Protein AF-A0A1Z9GQN2-F1 (afdb_monomer_lite)

Radius of gyration: 32.54 Å; chains: 1; bounding box: 69×33×78 Å

Structure (mmCIF, N/CA/C/O backbone):
data_AF-A0A1Z9GQN2-F1
#
_entry.id   AF-A0A1Z9GQN2-F1
#
loop_
_atom_site.group_PDB
_atom_site.id
_atom_site.type_symbol
_atom_site.label_atom_id
_atom_site.label_alt_id
_atom_site.label_comp_id
_atom_site.label_asym_id
_atom_site.label_entity_id
_atom_site.label_seq_id
_atom_site.pdbx_PDB_ins_code
_atom_site.Cartn_x
_atom_site.Cartn_y
_atom_site.Cartn_z
_atom_site.occupancy
_atom_site.B_iso_or_equiv
_atom_site.auth_seq_id
_atom_site.auth_comp_id
_atom_site.auth_asym_id
_atom_site.auth_atom_id
_atom_site.pdbx_PDB_model_num
ATOM 1 N N . MET A 1 1 ? 30.380 3.928 -48.446 1.00 63.25 1 MET A N 1
ATOM 2 C CA . MET A 1 1 ? 30.522 4.100 -46.981 1.00 63.25 1 MET A CA 1
ATOM 3 C C . MET A 1 1 ? 31.141 2.832 -46.410 1.00 63.25 1 MET A C 1
ATOM 5 O O . MET A 1 1 ? 30.749 1.755 -46.845 1.00 63.25 1 MET A O 1
ATOM 9 N N . ASN A 1 2 ? 32.146 2.929 -45.535 1.00 83.81 2 ASN A N 1
ATOM 10 C CA . ASN A 1 2 ? 32.861 1.745 -45.047 1.00 83.81 2 ASN A CA 1
ATOM 11 C C . ASN A 1 2 ? 31.904 0.855 -44.226 1.00 83.81 2 ASN A C 1
ATOM 13 O O . ASN A 1 2 ? 31.212 1.368 -43.347 1.00 83.81 2 ASN A O 1
ATOM 17 N N . LYS A 1 3 ? 31.834 -0.453 -44.511 1.00 81.75 3 LYS A N 1
ATOM 18 C CA . LYS A 1 3 ? 30.851 -1.373 -43.892 1.00 81.75 3 LYS A CA 1
ATOM 19 C C . LYS A 1 3 ? 30.944 -1.378 -42.358 1.00 81.75 3 LYS A C 1
ATOM 21 O O . LYS A 1 3 ? 29.925 -1.455 -41.682 1.00 81.75 3 LYS A O 1
ATOM 26 N N . ASN A 1 4 ? 32.148 -1.176 -41.823 1.00 88.06 4 ASN A N 1
ATOM 27 C CA . ASN A 1 4 ? 32.402 -1.077 -40.383 1.00 88.06 4 ASN A CA 1
ATOM 28 C C . ASN A 1 4 ? 31.765 0.172 -39.747 1.00 88.06 4 ASN A C 1
ATOM 30 O O . ASN A 1 4 ? 31.286 0.111 -38.621 1.00 88.06 4 ASN A O 1
ATOM 34 N N . ILE A 1 5 ? 31.713 1.292 -40.478 1.00 91.75 5 ILE A N 1
ATOM 35 C CA . ILE A 1 5 ? 31.088 2.538 -40.005 1.00 91.75 5 ILE A CA 1
ATOM 36 C C . ILE A 1 5 ? 29.565 2.372 -39.950 1.00 91.75 5 ILE A C 1
ATOM 38 O O . ILE A 1 5 ? 28.940 2.783 -38.979 1.00 91.75 5 ILE A O 1
ATOM 42 N N . LEU A 1 6 ? 28.971 1.715 -40.954 1.00 91.69 6 LEU A N 1
ATOM 43 C CA . LEU A 1 6 ? 27.537 1.406 -40.961 1.00 91.69 6 LEU A CA 1
ATOM 44 C C . LEU A 1 6 ? 27.148 0.539 -39.749 1.00 91.69 6 LEU A C 1
ATOM 46 O O . LEU A 1 6 ? 26.152 0.811 -39.085 1.00 91.69 6 LEU A O 1
ATOM 50 N N . LEU A 1 7 ? 27.958 -0.477 -39.444 1.00 92.81 7 LEU A N 1
ATOM 51 C CA . LEU A 1 7 ? 27.713 -1.396 -38.333 1.00 92.81 7 LEU A CA 1
ATOM 52 C C . LEU A 1 7 ? 27.804 -0.691 -36.967 1.00 92.81 7 LEU A C 1
ATOM 54 O O . LEU A 1 7 ? 26.961 -0.912 -36.102 1.00 92.81 7 LEU A O 1
ATOM 58 N N . LEU A 1 8 ? 28.769 0.220 -36.804 1.00 93.81 8 LEU A N 1
ATOM 59 C CA . LEU A 1 8 ? 28.894 1.079 -35.620 1.00 93.81 8 LEU A CA 1
ATOM 60 C C . LEU A 1 8 ? 27.665 1.968 -35.405 1.00 93.81 8 LEU A C 1
ATOM 62 O O . LEU A 1 8 ? 27.171 2.059 -34.284 1.00 93.81 8 LEU A O 1
ATOM 66 N N . ILE A 1 9 ? 27.147 2.587 -36.470 1.00 94.00 9 ILE A N 1
ATOM 67 C CA . ILE A 1 9 ? 25.946 3.431 -36.391 1.00 94.00 9 ILE A CA 1
ATOM 68 C C . ILE A 1 9 ? 24.748 2.605 -35.914 1.00 94.00 9 ILE A C 1
ATOM 70 O O . ILE A 1 9 ? 24.045 3.030 -35.003 1.00 94.00 9 ILE A O 1
ATOM 74 N N . ILE A 1 10 ? 24.556 1.401 -36.460 1.00 94.44 10 ILE A N 1
ATOM 75 C CA . ILE A 1 10 ? 23.461 0.505 -36.062 1.00 94.44 10 ILE A CA 1
ATOM 76 C C . ILE A 1 10 ? 23.565 0.134 -34.577 1.00 94.44 10 ILE A C 1
ATOM 78 O O . ILE A 1 10 ? 22.573 0.218 -33.855 1.00 94.44 10 ILE A O 1
ATOM 82 N N . ILE A 1 11 ? 24.760 -0.229 -34.099 1.00 95.25 11 ILE A N 1
ATOM 83 C CA . ILE A 1 11 ? 24.980 -0.575 -32.687 1.00 95.25 11 ILE A CA 1
ATOM 84 C C . ILE A 1 11 ? 24.669 0.618 -31.778 1.00 95.25 11 ILE A C 1
ATOM 86 O O . ILE A 1 11 ? 23.982 0.456 -30.769 1.00 95.25 11 ILE A O 1
ATOM 90 N N . LEU A 1 12 ? 25.124 1.819 -32.143 1.00 94.88 12 LEU A N 1
ATOM 91 C CA . LEU A 1 12 ? 24.858 3.036 -31.374 1.00 94.88 12 LEU A CA 1
ATOM 92 C C . LEU A 1 12 ? 23.367 3.383 -31.349 1.00 94.88 12 LEU A C 1
ATOM 94 O O . LEU A 1 12 ? 22.840 3.727 -30.292 1.00 94.88 12 LEU A O 1
ATOM 98 N N . SER A 1 13 ? 22.672 3.248 -32.480 1.00 92.44 13 SER A N 1
ATOM 99 C CA . SER A 1 13 ? 21.228 3.475 -32.556 1.00 92.44 13 SER A CA 1
ATOM 100 C C . SER A 1 13 ? 20.451 2.488 -31.682 1.00 92.44 13 SER A C 1
ATOM 102 O O . SER A 1 13 ? 19.585 2.910 -30.916 1.00 92.44 13 SER A O 1
ATOM 104 N N . ILE A 1 14 ? 20.789 1.194 -31.731 1.00 95.81 14 ILE A N 1
ATOM 105 C CA . ILE A 1 14 ? 20.142 0.161 -30.907 1.00 95.81 14 ILE A CA 1
ATOM 106 C C . ILE A 1 14 ? 20.430 0.392 -29.422 1.00 95.81 14 ILE A C 1
ATOM 108 O O . ILE A 1 14 ? 19.509 0.327 -28.609 1.00 95.81 14 ILE A O 1
ATOM 112 N N . GLY A 1 15 ? 21.681 0.686 -29.058 1.00 94.50 15 GLY A N 1
ATOM 113 C CA . GLY A 1 15 ? 22.060 0.962 -27.673 1.00 94.50 15 GLY A CA 1
ATOM 114 C C . GLY A 1 15 ? 21.340 2.189 -27.115 1.00 94.50 15 GLY A C 1
ATOM 115 O O . GLY A 1 15 ? 20.784 2.132 -26.020 1.00 94.50 15 GLY A O 1
ATOM 116 N N . SER A 1 16 ? 21.273 3.271 -27.895 1.00 94.88 16 SER A N 1
ATOM 117 C CA . SER A 1 16 ? 20.571 4.500 -27.510 1.00 94.88 16 SER A CA 1
ATOM 118 C C . SER A 1 16 ? 19.069 4.264 -27.319 1.00 94.88 16 SER A C 1
ATOM 120 O O . SER A 1 16 ? 18.520 4.610 -26.270 1.00 94.88 16 SER A O 1
ATOM 122 N N . TYR A 1 17 ? 18.419 3.597 -28.281 1.00 95.88 17 TYR A N 1
ATOM 123 C CA . TYR A 1 17 ? 17.003 3.240 -28.184 1.00 95.88 17 TYR A CA 1
ATOM 124 C C . TYR A 1 17 ? 16.723 2.346 -26.973 1.00 95.88 17 TYR A C 1
ATOM 126 O O . TYR A 1 17 ? 15.799 2.613 -26.207 1.00 95.88 17 TYR A O 1
ATOM 134 N N . SER A 1 18 ? 17.549 1.317 -26.766 1.00 95.62 18 SER A N 1
ATOM 135 C CA . SER A 1 18 ? 17.379 0.373 -25.659 1.00 95.62 18 SER A CA 1
ATOM 136 C C . SER A 1 18 ? 17.523 1.068 -24.310 1.00 95.62 18 SER A C 1
ATOM 138 O O . SER A 1 18 ? 16.703 0.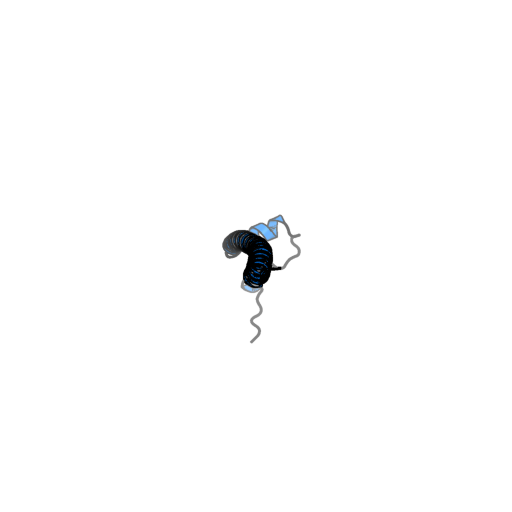849 -23.424 1.00 95.62 18 SER A O 1
ATOM 140 N N . ASN A 1 19 ? 18.516 1.948 -24.161 1.00 96.06 19 ASN A N 1
ATOM 141 C CA . ASN A 1 19 ? 18.711 2.702 -22.927 1.00 96.06 19 ASN A CA 1
ATOM 142 C C . ASN A 1 19 ? 17.511 3.614 -22.636 1.00 96.06 19 ASN A C 1
ATOM 144 O O . ASN A 1 19 ? 16.998 3.627 -21.522 1.00 96.06 19 ASN A O 1
ATOM 148 N N . ASN A 1 20 ? 17.013 4.327 -23.650 1.00 96.19 20 ASN A N 1
ATOM 149 C CA . ASN A 1 20 ? 15.844 5.186 -23.487 1.00 96.19 20 ASN A CA 1
ATOM 150 C C . ASN A 1 20 ? 14.585 4.383 -23.114 1.00 96.19 20 ASN A C 1
ATOM 152 O O . ASN A 1 20 ? 13.859 4.763 -22.199 1.00 96.19 20 ASN A O 1
ATOM 156 N N . PHE A 1 21 ? 14.359 3.244 -23.774 1.00 96.81 21 PHE A N 1
ATOM 157 C CA . PHE A 1 21 ? 13.244 2.350 -23.466 1.00 96.81 21 PHE A CA 1
ATOM 158 C C . PHE A 1 21 ? 13.316 1.810 -22.030 1.00 96.81 21 PHE A C 1
ATOM 160 O O . PHE A 1 21 ? 12.320 1.831 -21.308 1.00 96.81 21 PHE A O 1
ATOM 167 N N . LEU A 1 22 ? 14.495 1.355 -21.593 1.00 97.06 22 LEU A N 1
ATOM 168 C CA . LEU A 1 22 ? 14.692 0.843 -20.236 1.00 97.06 22 LEU A CA 1
ATOM 169 C C . LEU A 1 22 ? 14.502 1.935 -19.179 1.00 97.06 22 LEU A C 1
ATOM 171 O O . LEU A 1 22 ? 13.860 1.674 -18.164 1.00 97.06 22 LEU A O 1
ATOM 175 N N . ASN A 1 23 ? 14.988 3.152 -19.431 1.00 96.94 23 ASN A N 1
ATOM 176 C CA . ASN A 1 23 ? 14.799 4.283 -18.522 1.00 96.94 23 ASN A CA 1
ATOM 177 C C . ASN A 1 23 ? 13.318 4.631 -18.364 1.00 96.94 23 ASN A C 1
ATOM 179 O O . ASN A 1 23 ? 12.826 4.691 -17.240 1.00 96.94 23 ASN A O 1
ATOM 183 N N . GLN A 1 24 ? 12.583 4.754 -19.474 1.00 97.44 24 GLN A N 1
ATOM 184 C CA . GLN A 1 24 ? 11.137 4.990 -19.430 1.00 97.44 24 GLN A CA 1
ATOM 185 C C . GLN A 1 24 ? 10.415 3.883 -18.663 1.00 97.44 24 GLN A C 1
ATOM 187 O O . GLN A 1 24 ? 9.562 4.158 -17.818 1.00 97.44 24 GLN A O 1
ATOM 192 N N . LYS A 1 25 ? 10.789 2.619 -18.899 1.00 97.19 25 LYS A N 1
ATOM 193 C CA . LYS A 1 25 ? 10.153 1.507 -18.198 1.00 97.19 25 LYS A CA 1
ATOM 194 C C . LYS A 1 25 ? 10.464 1.494 -16.703 1.00 97.19 25 LYS A C 1
ATOM 196 O O . LYS A 1 25 ? 9.593 1.147 -15.905 1.00 97.19 25 LYS A O 1
ATOM 201 N N . SER A 1 26 ? 11.680 1.883 -16.326 1.00 97.19 26 SER A N 1
ATOM 202 C CA . SER A 1 26 ? 12.080 2.041 -14.928 1.00 97.19 26 SER A CA 1
ATOM 203 C C . SER A 1 26 ? 11.260 3.131 -14.241 1.00 97.19 26 SER A C 1
ATOM 205 O O . SER A 1 26 ? 10.719 2.893 -13.165 1.00 97.19 26 SER A O 1
ATOM 207 N N . GLU A 1 27 ? 11.094 4.290 -14.880 1.00 97.44 27 GLU A N 1
ATOM 208 C CA . GLU A 1 27 ? 10.299 5.398 -14.338 1.00 97.44 27 GLU A CA 1
ATOM 209 C C . GLU A 1 27 ? 8.826 5.010 -14.135 1.00 97.44 27 GLU A C 1
ATOM 211 O O . GLU A 1 27 ? 8.244 5.295 -13.086 1.00 97.44 27 GLU A O 1
ATOM 216 N N . GLU A 1 28 ? 8.219 4.306 -15.097 1.00 97.94 28 GLU A N 1
ATOM 217 C CA . GLU A 1 28 ? 6.857 3.776 -14.954 1.00 97.94 28 GLU A CA 1
ATOM 218 C C . GLU A 1 28 ? 6.727 2.842 -13.744 1.00 97.94 28 GLU A C 1
ATOM 220 O O . GLU A 1 28 ? 5.789 2.969 -12.947 1.00 97.94 28 GLU A O 1
ATOM 225 N N . LEU A 1 29 ? 7.676 1.915 -13.589 1.00 97.81 29 LEU A N 1
ATOM 226 C CA . LEU A 1 29 ? 7.701 0.975 -12.470 1.00 97.81 29 LEU A CA 1
ATOM 227 C C . LEU A 1 29 ? 7.867 1.703 -11.135 1.00 97.81 29 LEU A C 1
ATOM 229 O O . LEU A 1 29 ? 7.147 1.399 -10.181 1.00 97.81 29 LEU A O 1
ATOM 233 N N . ASP A 1 30 ? 8.747 2.699 -11.064 1.00 97.81 30 ASP A N 1
ATOM 234 C CA . ASP A 1 30 ? 8.939 3.507 -9.861 1.00 97.81 30 ASP A CA 1
ATOM 235 C C . ASP A 1 30 ? 7.664 4.268 -9.480 1.00 97.81 30 ASP A C 1
ATOM 237 O O . ASP A 1 30 ? 7.279 4.310 -8.303 1.00 97.81 30 ASP A O 1
ATOM 241 N N . LEU A 1 31 ? 6.944 4.815 -10.463 1.00 98.12 31 LEU A N 1
ATOM 242 C CA . LEU A 1 31 ? 5.649 5.453 -10.234 1.00 98.12 31 LEU A CA 1
ATOM 243 C C . LEU A 1 31 ? 4.614 4.462 -9.686 1.00 98.12 31 LEU A C 1
ATOM 245 O O . LEU A 1 31 ? 3.889 4.790 -8.739 1.00 98.12 31 LEU A O 1
ATOM 249 N N . GLU A 1 32 ? 4.536 3.248 -10.231 1.00 98.06 32 GLU A N 1
ATOM 250 C CA . GLU A 1 32 ? 3.634 2.211 -9.719 1.00 98.06 32 GLU A CA 1
ATOM 251 C C . GLU A 1 32 ? 3.997 1.757 -8.304 1.00 98.06 32 GLU A C 1
ATOM 253 O O . GLU A 1 32 ? 3.117 1.637 -7.442 1.00 98.06 32 GLU A O 1
ATOM 258 N N . VAL A 1 33 ? 5.286 1.553 -8.033 1.00 98.25 33 VAL A N 1
ATOM 259 C CA . VAL A 1 33 ? 5.794 1.204 -6.703 1.00 98.25 33 VAL A CA 1
ATOM 260 C C . VAL A 1 33 ? 5.422 2.292 -5.702 1.00 98.25 33 VAL A C 1
ATOM 262 O O . VAL A 1 33 ? 4.913 1.989 -4.619 1.00 98.25 33 VAL A O 1
ATOM 265 N N . ASN A 1 34 ? 5.600 3.562 -6.060 1.00 97.94 34 ASN A N 1
ATOM 266 C CA . ASN A 1 34 ? 5.263 4.685 -5.191 1.00 97.94 34 ASN A CA 1
ATOM 267 C C . ASN A 1 34 ? 3.752 4.793 -4.937 1.00 97.94 34 ASN A C 1
ATOM 269 O O . ASN A 1 34 ? 3.337 4.999 -3.791 1.00 97.94 34 ASN A O 1
ATOM 273 N N . LYS A 1 35 ? 2.913 4.558 -5.955 1.00 98.38 35 LYS A N 1
ATOM 274 C CA . LYS A 1 35 ? 1.451 4.465 -5.782 1.00 98.38 35 LYS A CA 1
ATOM 275 C C . LYS A 1 35 ? 1.074 3.348 -4.806 1.00 98.38 35 LYS A C 1
ATOM 277 O O . LYS A 1 35 ? 0.320 3.588 -3.863 1.00 98.38 35 LYS A O 1
ATOM 282 N N . LYS A 1 36 ? 1.631 2.144 -4.978 1.00 98.25 36 LYS A N 1
ATOM 283 C CA . LYS A 1 36 ? 1.365 1.000 -4.088 1.00 98.25 36 LYS A CA 1
ATOM 284 C C . LYS A 1 36 ? 1.844 1.264 -2.658 1.00 98.25 36 LYS A C 1
ATOM 286 O O . LYS A 1 36 ? 1.107 0.983 -1.715 1.00 98.25 36 LYS A O 1
ATOM 291 N N . LYS A 1 37 ? 3.024 1.869 -2.475 1.00 98.06 37 LYS A N 1
ATOM 292 C CA . LYS A 1 37 ? 3.536 2.280 -1.154 1.00 98.06 37 LYS A CA 1
ATOM 293 C C . LYS A 1 37 ? 2.574 3.235 -0.446 1.00 98.06 37 LYS A C 1
ATOM 295 O O . LYS A 1 37 ? 2.285 3.035 0.733 1.00 98.06 37 LYS A O 1
ATOM 300 N N . LYS A 1 38 ? 2.039 4.231 -1.160 1.00 98.06 38 LYS A N 1
ATOM 301 C CA . LYS A 1 38 ? 1.046 5.165 -0.610 1.00 98.06 38 LYS A CA 1
ATOM 302 C C . LYS A 1 38 ? -0.223 4.439 -0.155 1.00 98.06 38 LYS A C 1
ATOM 304 O O . LYS A 1 38 ? -0.653 4.631 0.978 1.00 98.06 38 LYS A O 1
ATOM 309 N N . ILE A 1 39 ? -0.756 3.540 -0.985 1.00 98.31 39 ILE A N 1
ATOM 310 C CA . ILE A 1 39 ? -1.937 2.730 -0.640 1.00 98.31 39 ILE A CA 1
ATOM 311 C C . ILE A 1 39 ? -1.685 1.898 0.624 1.00 98.31 39 ILE A C 1
ATOM 313 O O . ILE A 1 39 ? -2.518 1.885 1.528 1.00 98.31 39 ILE A O 1
ATOM 317 N N . ILE A 1 40 ? -0.526 1.241 0.731 1.00 98.06 40 ILE A N 1
ATOM 318 C CA . ILE A 1 40 ? -0.162 0.452 1.918 1.00 98.06 40 ILE A CA 1
ATOM 319 C C . ILE A 1 40 ? -0.114 1.331 3.174 1.00 98.06 40 ILE A C 1
ATOM 321 O O . ILE A 1 40 ? -0.594 0.919 4.232 1.00 98.06 40 ILE A O 1
ATOM 325 N N . LEU A 1 41 ? 0.447 2.539 3.083 1.00 98.00 41 LEU A N 1
ATOM 326 C CA . LEU A 1 41 ? 0.487 3.478 4.206 1.00 98.00 41 LEU A CA 1
ATOM 327 C C . LEU A 1 41 ? -0.917 3.902 4.645 1.00 98.00 41 LEU A C 1
ATOM 329 O O . LEU A 1 41 ? -1.198 3.924 5.845 1.00 98.00 41 LEU A O 1
ATOM 333 N N . ASP A 1 42 ? -1.803 4.193 3.697 1.00 98.19 42 ASP A N 1
ATOM 334 C CA . ASP A 1 42 ? -3.179 4.590 3.994 1.00 98.19 42 ASP A CA 1
ATOM 335 C C . ASP A 1 42 ? -3.979 3.434 4.612 1.00 98.19 42 ASP A C 1
ATOM 337 O O . ASP A 1 42 ? -4.675 3.629 5.611 1.00 98.19 42 ASP A O 1
ATOM 341 N N . LEU A 1 43 ? -3.812 2.208 4.106 1.00 98.19 43 LEU A N 1
ATOM 342 C CA . LEU A 1 43 ? -4.408 1.008 4.701 1.00 98.19 43 LEU A CA 1
ATOM 343 C C . LEU A 1 43 ? -3.903 0.767 6.127 1.00 98.19 43 LEU A C 1
ATOM 345 O O . LEU A 1 43 ? -4.700 0.502 7.023 1.00 98.19 43 LEU A O 1
ATOM 349 N N . ARG A 1 44 ? -2.598 0.923 6.381 1.00 97.75 44 ARG A N 1
ATOM 350 C CA . ARG A 1 44 ? -2.035 0.801 7.738 1.00 97.75 44 ARG A CA 1
ATOM 351 C C . ARG A 1 44 ? -2.629 1.827 8.703 1.00 97.75 44 ARG A C 1
ATOM 353 O O . ARG A 1 44 ? -2.895 1.487 9.855 1.00 97.75 44 ARG A O 1
ATOM 360 N N . LYS A 1 45 ? -2.851 3.067 8.252 1.00 97.25 45 LYS A N 1
ATOM 361 C CA . LYS A 1 45 ? -3.522 4.099 9.059 1.00 97.25 45 LYS A CA 1
ATOM 362 C C . LYS A 1 45 ? -4.965 3.705 9.375 1.00 97.25 45 LYS A C 1
ATOM 364 O O . LYS A 1 45 ? -5.346 3.782 10.539 1.00 97.25 45 LYS A O 1
ATOM 369 N N . LYS A 1 46 ? -5.728 3.234 8.381 1.00 97.44 46 LYS A N 1
ATOM 370 C CA . LYS A 1 46 ? -7.109 2.756 8.573 1.00 97.44 46 LYS A CA 1
ATOM 371 C C . LYS A 1 46 ? -7.181 1.609 9.579 1.00 97.44 46 LYS A C 1
ATOM 373 O O . LYS A 1 46 ? -7.886 1.731 10.570 1.00 97.44 46 LYS A O 1
ATOM 378 N N . ILE A 1 47 ? -6.349 0.580 9.412 1.00 97.31 47 ILE A N 1
ATOM 379 C CA . ILE A 1 47 ? -6.274 -0.560 10.341 1.00 97.31 47 ILE A CA 1
ATOM 380 C C . ILE A 1 47 ? -5.959 -0.097 11.767 1.00 97.31 47 ILE A C 1
ATOM 382 O O . ILE A 1 47 ? -6.524 -0.611 12.729 1.00 97.31 47 ILE A O 1
ATOM 386 N N . LYS A 1 48 ? -5.050 0.874 11.931 1.00 97.19 48 LYS A N 1
ATOM 387 C CA . LYS A 1 48 ? -4.727 1.415 13.257 1.00 97.19 48 LYS A CA 1
ATOM 388 C C . LYS A 1 48 ? -5.949 2.072 13.904 1.00 97.19 48 LYS A C 1
ATOM 390 O O . LYS A 1 48 ? -6.184 1.836 15.085 1.00 97.19 48 LYS A O 1
ATOM 395 N N . ILE A 1 49 ? -6.701 2.870 13.146 1.00 96.25 49 ILE A N 1
ATOM 396 C CA . ILE A 1 49 ? -7.923 3.534 13.621 1.00 96.25 49 ILE A CA 1
ATOM 397 C C . ILE A 1 49 ? -8.978 2.489 13.989 1.00 96.25 49 ILE A C 1
ATOM 399 O O . ILE A 1 49 ? -9.422 2.466 15.133 1.00 96.25 49 ILE A O 1
ATOM 403 N N . GLU A 1 50 ? -9.287 1.567 13.077 1.00 94.69 50 GLU A N 1
ATOM 404 C CA . GLU A 1 50 ? -10.276 0.505 13.292 1.00 94.69 50 GLU A CA 1
ATOM 405 C C . GLU A 1 50 ? -9.926 -0.362 14.505 1.00 94.69 50 GLU A C 1
ATOM 407 O O . GLU A 1 50 ? -10.790 -0.685 15.314 1.00 94.69 50 GLU A O 1
ATOM 412 N N . LYS A 1 51 ? -8.643 -0.693 14.703 1.00 96.06 51 LYS A N 1
ATOM 413 C CA . LYS A 1 51 ? -8.192 -1.438 15.885 1.00 96.06 51 LYS A CA 1
ATOM 414 C C . LYS A 1 51 ? -8.428 -0.654 17.176 1.00 96.06 51 LYS A C 1
ATOM 416 O O . LYS A 1 51 ? -8.817 -1.238 18.186 1.00 96.06 51 LYS A O 1
ATOM 421 N N . THR A 1 52 ? -8.177 0.653 17.168 1.00 93.38 52 THR A N 1
ATOM 422 C CA . 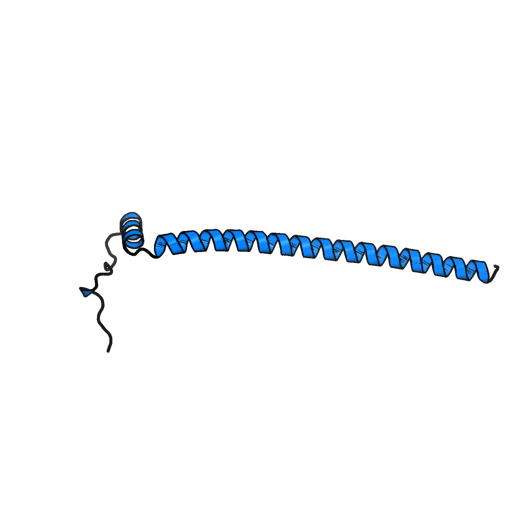THR A 1 52 ? -8.448 1.515 18.324 1.00 93.38 52 THR A CA 1
ATOM 423 C C . THR A 1 52 ? -9.946 1.612 18.607 1.00 93.38 52 THR A C 1
ATOM 425 O O . THR A 1 52 ? -10.345 1.464 19.761 1.00 93.38 52 THR A O 1
ATOM 428 N N . GLU A 1 53 ? -10.772 1.806 17.579 1.00 91.62 53 GLU A N 1
ATOM 429 C CA . GLU A 1 53 ? -12.233 1.845 17.698 1.00 91.62 53 GLU A CA 1
ATOM 430 C C . GLU A 1 53 ? -12.786 0.516 18.211 1.00 91.62 53 GLU A C 1
ATOM 432 O O . GLU A 1 53 ? -13.541 0.495 19.180 1.00 91.62 53 GLU A O 1
ATOM 437 N N . PHE A 1 54 ? -12.337 -0.602 17.645 1.00 91.81 54 PHE A N 1
ATOM 438 C CA . PHE A 1 54 ? -12.708 -1.938 18.093 1.00 91.81 54 PHE A CA 1
ATOM 439 C C . PHE A 1 54 ? -12.341 -2.163 19.562 1.00 91.81 54 PHE A C 1
ATOM 441 O O . PHE A 1 54 ? -13.189 -2.549 20.361 1.00 91.81 54 PHE A O 1
ATOM 448 N N . ASN A 1 55 ? -11.103 -1.850 19.958 1.00 90.12 55 ASN A N 1
ATOM 449 C CA . ASN A 1 55 ? -10.664 -1.971 21.351 1.00 90.12 55 ASN A CA 1
ATOM 450 C C . ASN A 1 55 ? -11.447 -1.052 22.303 1.00 90.12 55 ASN A C 1
ATOM 452 O O . ASN A 1 55 ? -11.561 -1.338 23.496 1.00 90.12 55 ASN A O 1
ATOM 456 N N . TYR A 1 56 ? -11.964 0.074 21.812 1.00 87.88 56 TYR A N 1
ATOM 457 C CA . TYR A 1 56 ? -12.841 0.930 22.597 1.00 87.88 56 TYR A CA 1
ATOM 458 C C . TYR A 1 56 ? -14.231 0.304 22.750 1.00 87.88 56 TYR A C 1
ATOM 460 O O . TYR A 1 56 ? -14.741 0.226 23.870 1.00 87.88 56 TYR A O 1
ATOM 468 N N . LEU A 1 57 ? -14.815 -0.155 21.643 1.00 87.06 57 LEU A N 1
ATOM 469 C CA . LEU A 1 57 ? -16.168 -0.699 21.571 1.00 87.06 57 LEU A CA 1
ATOM 470 C C . LEU A 1 57 ? -16.288 -2.105 22.166 1.00 87.06 57 LEU A C 1
ATOM 472 O O . LEU A 1 57 ? -17.373 -2.481 22.574 1.00 87.06 57 LEU A O 1
ATOM 476 N N . ILE A 1 58 ? -15.207 -2.875 22.306 1.00 86.19 58 ILE A N 1
ATOM 477 C CA . ILE A 1 58 ? -15.279 -4.226 22.888 1.00 86.19 58 ILE A CA 1
ATOM 478 C C . ILE A 1 58 ? -15.814 -4.233 24.330 1.00 86.19 58 ILE A C 1
ATOM 480 O O . ILE A 1 58 ? -16.329 -5.247 24.794 1.00 86.19 58 ILE A O 1
ATOM 484 N N . ASN A 1 59 ? -15.714 -3.108 25.051 1.00 84.88 59 ASN A N 1
ATOM 485 C CA . ASN A 1 59 ? -16.289 -2.982 26.383 1.00 84.88 59 ASN A CA 1
ATOM 486 C C . ASN A 1 59 ? -17.788 -2.608 26.289 1.00 84.88 59 ASN A C 1
ATOM 488 O O . ASN A 1 59 ? -18.109 -1.484 25.880 1.00 84.88 59 ASN A O 1
ATOM 492 N N . PRO A 1 60 ? -18.707 -3.483 26.739 1.00 81.00 60 PRO A N 1
ATOM 493 C CA . PRO A 1 60 ? -20.145 -3.245 26.646 1.00 81.00 60 PRO A CA 1
ATOM 494 C C . PRO A 1 60 ? -20.612 -2.007 27.427 1.00 81.00 60 PRO A C 1
ATOM 496 O O . PRO A 1 60 ? -21.535 -1.329 26.985 1.00 81.00 60 PRO A O 1
ATOM 499 N N . GLU A 1 61 ? -19.949 -1.632 28.525 1.00 84.00 61 GLU A N 1
ATOM 500 C CA . GLU A 1 61 ? -20.271 -0.401 29.261 1.00 84.00 61 GLU A CA 1
ATOM 501 C C . GLU A 1 61 ? -19.968 0.853 28.433 1.00 84.00 61 GLU A C 1
ATOM 503 O O . GLU A 1 61 ? -20.678 1.857 28.520 1.00 84.00 61 GLU A O 1
ATOM 508 N N . ARG A 1 62 ? -18.908 0.818 27.614 1.00 84.31 62 ARG A N 1
ATOM 509 C CA . ARG A 1 62 ? -18.553 1.929 26.718 1.00 84.31 62 ARG A CA 1
ATOM 510 C C . ARG A 1 62 ? -19.544 2.038 25.567 1.00 84.31 62 ARG A C 1
ATOM 512 O O . ARG A 1 62 ? -19.958 3.153 25.250 1.00 84.31 62 ARG A O 1
ATOM 519 N N . ILE A 1 63 ? -19.982 0.906 25.008 1.00 84.31 63 ILE A N 1
ATOM 520 C CA . ILE A 1 63 ? -21.090 0.876 2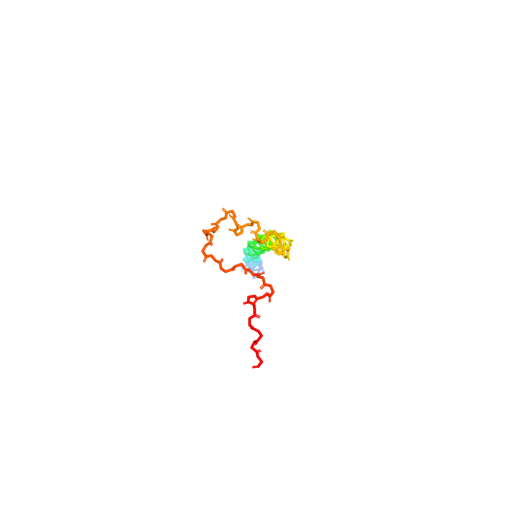4.041 1.00 84.31 63 ILE A CA 1
ATOM 521 C C . ILE A 1 63 ? -22.344 1.482 24.674 1.00 84.31 63 ILE A C 1
ATOM 523 O O . ILE A 1 63 ? -22.968 2.354 24.078 1.00 84.31 63 ILE A O 1
ATOM 527 N N . GLN A 1 64 ? -22.692 1.077 25.896 1.00 81.88 64 GLN A N 1
ATOM 528 C CA . GLN A 1 64 ? -23.890 1.563 26.575 1.00 81.88 64 GLN A CA 1
ATOM 529 C C . GLN A 1 64 ? -23.820 3.067 26.867 1.00 81.88 64 GLN A C 1
ATOM 531 O O . GLN A 1 64 ? -24.801 3.780 26.667 1.00 81.88 64 GLN A O 1
ATOM 536 N N . LYS A 1 65 ? -22.649 3.586 27.260 1.00 85.62 65 LYS A N 1
ATOM 537 C CA . LYS A 1 65 ? -22.419 5.033 27.407 1.00 85.62 65 LYS A CA 1
ATOM 538 C C . LYS A 1 65 ? -22.591 5.783 26.085 1.00 85.62 65 LYS A C 1
ATOM 540 O O . LYS A 1 65 ? -23.222 6.838 26.075 1.00 85.62 65 LYS A O 1
ATOM 545 N N . LEU A 1 66 ? -22.061 5.253 24.980 1.00 84.38 66 LEU A N 1
ATOM 546 C CA . LEU A 1 66 ? -22.234 5.850 23.651 1.00 84.38 66 LEU A CA 1
ATOM 547 C C . LEU A 1 66 ? -23.698 5.821 23.199 1.00 84.38 66 LEU A C 1
ATOM 549 O O . LEU A 1 66 ? -24.203 6.840 22.733 1.00 84.38 66 LEU A O 1
ATOM 553 N N . ALA A 1 67 ? -24.389 4.696 23.391 1.00 83.56 67 ALA A N 1
ATOM 554 C CA . ALA A 1 67 ? -25.810 4.550 23.092 1.00 83.56 67 ALA A CA 1
ATOM 555 C C . ALA A 1 67 ? -26.645 5.571 23.878 1.00 83.56 67 ALA A C 1
ATOM 557 O O . AL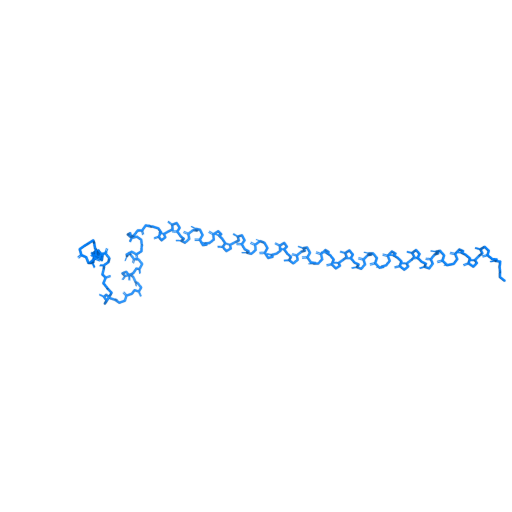A A 1 67 ? -27.399 6.333 23.281 1.00 83.56 67 ALA A O 1
ATOM 558 N N . ASN A 1 68 ? -26.417 5.687 25.189 1.00 82.81 68 ASN A N 1
ATOM 559 C CA . ASN A 1 68 ? -27.092 6.668 26.046 1.00 82.81 68 ASN A CA 1
ATOM 560 C C . ASN A 1 68 ? -26.848 8.119 25.618 1.00 82.81 68 ASN A C 1
ATOM 562 O O . ASN A 1 68 ? -27.717 8.966 25.812 1.00 82.81 68 ASN A O 1
ATOM 566 N N . LYS A 1 69 ? -25.672 8.416 25.055 1.00 86.25 69 LYS A N 1
ATOM 567 C CA . LYS A 1 69 ? -25.311 9.763 24.602 1.00 86.25 69 LYS A CA 1
ATOM 568 C C . LYS A 1 69 ? -25.905 10.115 23.236 1.00 86.25 69 LYS A C 1
ATOM 570 O O . LYS A 1 69 ? -26.242 11.274 23.016 1.00 86.25 69 LYS A O 1
ATOM 575 N N . HIS A 1 70 ? -25.976 9.154 22.316 1.00 86.62 70 HIS A N 1
ATOM 576 C CA . HIS A 1 70 ? -26.235 9.428 20.898 1.00 86.62 70 HIS A CA 1
ATOM 577 C C . HIS A 1 70 ? -27.561 8.878 20.366 1.00 86.62 70 HIS A C 1
ATOM 579 O O . HIS A 1 70 ? -28.030 9.344 19.331 1.00 86.62 70 HIS A O 1
ATOM 585 N N . LEU A 1 71 ? -28.180 7.917 21.048 1.00 81.69 71 LEU A N 1
ATOM 586 C CA . LEU A 1 71 ? -29.455 7.330 20.647 1.00 81.69 71 LEU A CA 1
ATOM 587 C C . LEU A 1 71 ? -30.582 7.843 21.565 1.00 81.69 71 LEU A C 1
ATOM 589 O O . LEU A 1 71 ? -30.389 8.016 22.771 1.00 81.69 71 LEU A O 1
ATOM 593 N N . LYS A 1 72 ? -31.786 8.049 21.011 1.00 74.06 72 LYS A N 1
ATOM 594 C CA . LYS A 1 72 ? -33.015 8.312 21.792 1.00 74.06 72 LYS A CA 1
ATOM 595 C C . LYS A 1 72 ? -33.378 7.074 22.602 1.00 74.06 72 LYS A C 1
ATOM 597 O O . LYS A 1 72 ? -33.274 6.003 22.030 1.00 74.06 72 LYS A O 1
ATOM 602 N N . LYS A 1 73 ? -33.817 7.201 23.863 1.00 69.75 73 LYS A N 1
ATOM 603 C CA . LYS A 1 73 ? -34.019 6.120 24.872 1.00 69.75 73 LYS A CA 1
ATOM 604 C C . LYS A 1 73 ? -35.029 5.009 24.503 1.00 69.75 73 LYS A C 1
ATOM 606 O O . LYS A 1 73 ? -35.472 4.257 25.363 1.00 69.75 73 LYS A O 1
ATOM 611 N N . ASP A 1 74 ? -35.374 4.903 23.235 1.00 70.12 74 ASP A N 1
ATOM 612 C CA . ASP A 1 74 ? -36.415 4.076 22.652 1.00 70.12 74 ASP A CA 1
ATOM 613 C C . ASP A 1 74 ? -35.848 2.701 22.2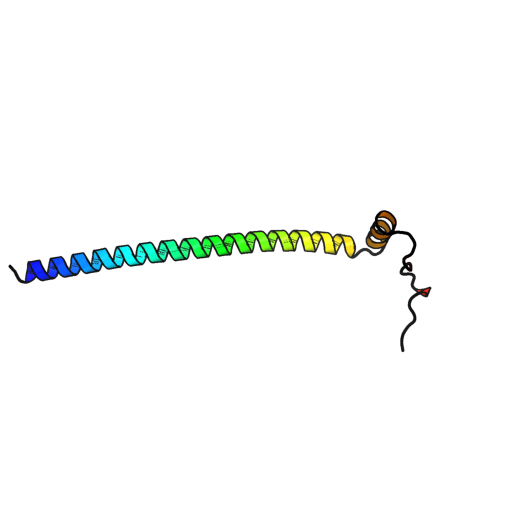21 1.00 70.12 74 ASP A C 1
ATOM 615 O O . ASP A 1 74 ? -36.568 1.862 21.686 1.00 70.12 74 ASP A O 1
ATOM 619 N N . TYR A 1 75 ? -34.547 2.455 22.433 1.00 63.97 75 TYR A N 1
ATOM 620 C CA . TYR A 1 75 ? -33.882 1.180 22.145 1.00 63.97 75 TYR A CA 1
ATOM 621 C C . TYR A 1 75 ? -33.935 0.217 23.334 1.00 63.97 75 TYR A C 1
ATOM 623 O O . TYR A 1 75 ? -33.760 0.591 24.494 1.00 63.97 75 TYR A O 1
ATOM 631 N N . ILE A 1 76 ? -34.117 -1.069 23.023 1.00 61.03 76 ILE A N 1
ATOM 632 C CA . ILE A 1 76 ? -34.084 -2.159 24.000 1.00 61.03 76 ILE A CA 1
ATOM 633 C C . ILE A 1 76 ? -32.666 -2.247 24.574 1.00 61.03 76 ILE A C 1
ATOM 635 O O . ILE A 1 76 ? -31.703 -2.523 23.858 1.00 61.03 76 ILE A O 1
ATOM 639 N N . ILE A 1 77 ? -32.534 -2.014 25.879 1.00 63.38 77 ILE A N 1
ATOM 640 C CA . ILE A 1 77 ? -31.263 -2.163 26.588 1.00 63.38 77 ILE A CA 1
ATOM 641 C C . ILE A 1 77 ? -30.881 -3.648 26.574 1.00 63.38 77 ILE A C 1
ATOM 643 O O . ILE A 1 77 ? -31.701 -4.515 26.897 1.00 63.38 77 ILE A O 1
ATOM 647 N N . TYR A 1 78 ? -29.634 -3.935 26.195 1.00 58.00 78 TYR A N 1
ATOM 648 C CA . TYR A 1 78 ? -29.072 -5.285 26.126 1.00 58.00 78 TYR A CA 1
ATOM 649 C C . TYR A 1 78 ? -28.851 -5.848 27.539 1.00 58.00 78 TYR A C 1
ATOM 651 O O . TYR A 1 78 ? -27.736 -5.928 28.045 1.00 58.00 78 TYR A O 1
ATOM 659 N N . GLU A 1 79 ? -29.936 -6.201 28.221 1.00 62.75 79 GLU A N 1
ATOM 660 C CA . GLU A 1 79 ? -29.896 -6.903 29.498 1.00 62.75 79 GLU A CA 1
ATOM 661 C C . GLU A 1 79 ? -30.088 -8.400 29.275 1.00 62.75 79 GLU A C 1
ATOM 663 O O . GLU A 1 79 ? -30.888 -8.824 28.443 1.00 62.75 79 GLU A O 1
ATOM 668 N N . LYS A 1 80 ? -29.396 -9.221 30.072 1.00 62.12 80 LYS A N 1
ATOM 669 C CA . LYS A 1 80 ? -29.442 -10.693 29.994 1.00 62.12 80 LYS A CA 1
ATOM 670 C C . LYS A 1 80 ? -30.874 -11.255 30.055 1.00 62.12 80 LYS A C 1
ATOM 672 O O . LYS A 1 80 ? -31.136 -12.312 29.495 1.00 62.12 80 LYS A O 1
ATOM 677 N N . LYS A 1 81 ? -31.794 -10.522 30.697 1.00 66.44 81 LYS A N 1
ATOM 678 C CA . LYS A 1 81 ? -33.231 -10.829 30.811 1.00 66.44 81 LYS A CA 1
ATOM 679 C C . LYS A 1 81 ? -34.032 -10.610 29.514 1.00 66.44 81 LYS A C 1
ATOM 681 O O . LYS A 1 81 ? -35.095 -11.196 29.361 1.00 66.44 81 LYS A O 1
ATOM 686 N N . ASN A 1 82 ? -33.518 -9.800 28.586 1.00 59.53 82 ASN A N 1
ATOM 687 C CA . ASN A 1 82 ? -34.167 -9.436 27.320 1.00 59.53 82 ASN A CA 1
ATOM 688 C C . ASN A 1 82 ? -33.743 -10.343 26.148 1.00 59.53 82 ASN A C 1
ATOM 690 O O . ASN A 1 82 ? -34.255 -10.202 25.040 1.00 59.53 82 ASN A O 1
ATOM 694 N N . ILE A 1 83 ? -32.819 -11.282 26.376 1.00 61.41 83 ILE A N 1
ATOM 695 C CA . ILE A 1 83 ? -32.352 -12.233 25.365 1.00 61.41 83 ILE A CA 1
ATOM 696 C C . ILE A 1 83 ? -33.186 -13.511 25.500 1.00 61.41 83 ILE A C 1
ATOM 698 O O . ILE A 1 83 ? -32.922 -14.351 26.362 1.00 61.41 83 ILE A O 1
ATOM 702 N N . LYS A 1 84 ? -34.205 -13.682 24.648 1.00 58.81 84 LYS A N 1
ATOM 703 C CA . LYS A 1 84 ? -34.884 -14.978 24.508 1.00 58.81 84 LYS A CA 1
ATOM 704 C C . LYS A 1 84 ? -33.883 -15.969 23.907 1.00 58.81 84 LYS A C 1
ATOM 706 O O . LYS A 1 84 ? -33.459 -15.792 22.768 1.00 58.81 84 LYS A O 1
ATOM 711 N N . LYS A 1 85 ? -33.495 -17.000 24.668 1.00 52.03 85 LYS A N 1
ATOM 712 C CA . LYS A 1 85 ? -32.788 -18.160 24.108 1.00 52.03 85 LYS A CA 1
ATOM 713 C C . LYS A 1 85 ? -33.727 -18.829 23.112 1.00 52.03 85 LYS A C 1
ATOM 715 O O . LYS A 1 85 ? -34.744 -19.389 23.514 1.00 52.03 85 LYS A O 1
ATOM 720 N N . ILE A 1 86 ? -33.402 -18.719 21.833 1.00 49.78 86 ILE A N 1
ATOM 721 C CA . ILE A 1 86 ? -34.006 -19.549 20.799 1.00 49.78 86 ILE A CA 1
ATOM 722 C C . ILE A 1 86 ? -33.300 -20.904 20.929 1.00 49.78 86 ILE A C 1
ATOM 724 O O . ILE A 1 86 ? -32.087 -20.973 20.727 1.00 49.78 86 ILE A O 1
ATOM 728 N N . TYR A 1 87 ? -34.037 -21.904 21.415 1.00 46.84 87 TYR A N 1
ATOM 729 C CA . TYR A 1 87 ? -33.642 -23.314 21.407 1.00 46.84 87 TYR A CA 1
ATOM 730 C C . TYR A 1 87 ? -34.032 -23.935 20.071 1.00 46.84 87 TYR A C 1
ATOM 732 O O . TYR A 1 87 ? -35.116 -23.561 19.567 1.00 46.84 87 TYR A O 1
#

pLDDT: mean 86.78, std 13.82, range [46.84, 98.38]

Secondary structure (DSSP, 8-state):
--HHHHHHHHHHHHHHHHHHHHHHHHHHHHHHHHHHHHHHHHHHHHHHHHHHHHHHHTSHHHHHHHHHHHS-TTSPP--GGG-----

Foldseek 3Di:
DPPVVVVVVVVVVVVVVVVVVVVVVVVVVVVVVVVVVVVVVVVVVVVVVVVVVCVQVVDVVSVVVVCVVPPDPPDDDPDPVPDDPDD

Sequence (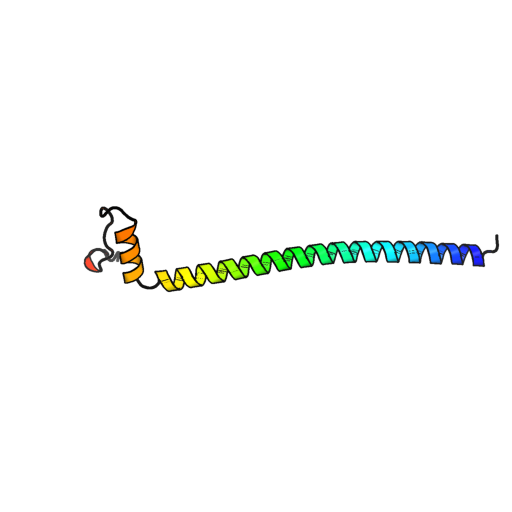87 aa):
MNKNILLLIIILSIGSYSNNFLNQKSEELDLEVNKKKKIILDLRKKIKIEKTEFNYLINPERIQKLANKHLKKDYIIYEKKNIKKIY